Protein AF-A0A9D4JEE4-F1 (afdb_monomer_lite)

Structure (mmCIF, N/CA/C/O backbone):
data_AF-A0A9D4JEE4-F1
#
_entry.id   AF-A0A9D4JEE4-F1
#
loop_
_atom_site.group_PDB
_atom_site.id
_atom_site.type_symbol
_atom_site.label_atom_id
_atom_site.label_alt_id
_atom_site.label_comp_id
_atom_site.label_asym_id
_atom_site.label_entity_id
_atom_site.label_seq_id
_atom_site.pdbx_PDB_ins_code
_atom_site.Cartn_x
_atom_site.Cartn_y
_atom_site.Cartn_z
_atom_site.occupancy
_atom_site.B_iso_or_equiv
_atom_site.auth_seq_id
_atom_site.auth_comp_id
_atom_site.auth_asym_id
_atom_site.auth_atom_id
_atom_site.pdbx_PDB_model_num
ATOM 1 N N . MET A 1 1 ? -9.382 -2.023 -24.542 1.00 47.88 1 MET A N 1
ATOM 2 C CA . MET A 1 1 ? -8.214 -1.149 -24.295 1.00 47.88 1 MET A CA 1
ATOM 3 C C . MET A 1 1 ? -8.646 0.273 -24.618 1.00 47.88 1 MET A C 1
ATOM 5 O O . MET A 1 1 ? -9.113 0.486 -25.726 1.00 47.88 1 MET A O 1
ATOM 9 N N . ARG A 1 2 ? -8.622 1.203 -23.653 1.00 48.44 2 ARG A N 1
ATOM 10 C CA . ARG 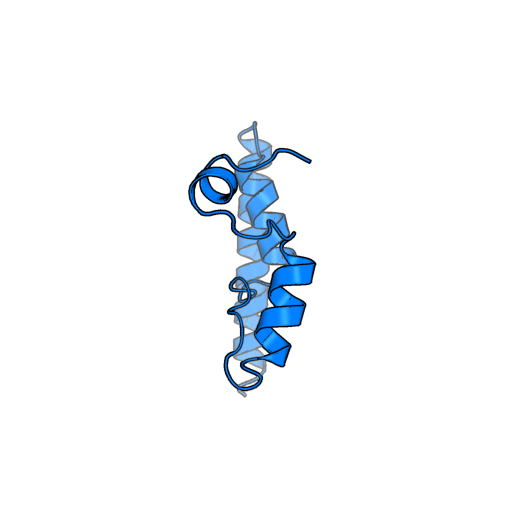A 1 2 ? -8.935 2.620 -23.914 1.00 48.44 2 ARG A CA 1
ATOM 11 C C . ARG A 1 2 ? -7.705 3.258 -24.555 1.00 48.44 2 ARG A C 1
ATOM 13 O O . ARG A 1 2 ? -6.667 3.327 -23.901 1.00 48.44 2 ARG A O 1
ATOM 20 N N . ASN A 1 3 ? -7.818 3.676 -25.811 1.00 53.56 3 ASN A N 1
ATOM 21 C CA . ASN A 1 3 ? -6.801 4.498 -26.458 1.00 53.56 3 ASN A CA 1
ATOM 22 C C . ASN A 1 3 ? -6.720 5.844 -25.728 1.00 53.56 3 ASN A C 1
ATOM 24 O O . ASN A 1 3 ? -7.745 6.468 -25.452 1.00 53.56 3 ASN A O 1
ATOM 28 N N . SER A 1 4 ? -5.507 6.268 -25.377 1.00 58.38 4 SER A N 1
ATOM 29 C CA . SER A 1 4 ? -5.260 7.625 -24.894 1.00 58.38 4 SER A CA 1
ATOM 30 C C . SER A 1 4 ? -5.158 8.528 -26.119 1.00 58.38 4 SER A C 1
ATOM 32 O O . SER A 1 4 ? -4.236 8.351 -26.917 1.00 58.38 4 SER A O 1
ATOM 34 N N . ALA A 1 5 ? -6.100 9.462 -26.278 1.00 60.81 5 ALA A N 1
ATOM 35 C CA . ALA A 1 5 ? -6.194 10.387 -27.418 1.00 60.81 5 ALA A CA 1
ATOM 36 C C . ALA A 1 5 ? -4.856 11.080 -27.763 1.00 60.81 5 ALA A C 1
ATOM 38 O O . ALA A 1 5 ? -4.570 11.364 -28.922 1.00 60.81 5 ALA A O 1
ATOM 39 N N . ALA A 1 6 ? -3.974 11.246 -26.773 1.00 60.41 6 ALA A N 1
ATOM 40 C CA . ALA A 1 6 ? -2.636 11.810 -26.935 1.00 60.41 6 ALA A CA 1
ATOM 41 C C . ALA A 1 6 ? -1.711 11.042 -27.910 1.00 60.41 6 ALA A C 1
ATOM 43 O O . ALA A 1 6 ? -0.771 11.627 -28.447 1.00 60.41 6 ALA A O 1
ATOM 44 N N . CYS A 1 7 ? -1.922 9.738 -28.133 1.00 58.00 7 CYS A N 1
ATOM 45 C CA . CYS A 1 7 ? -1.105 8.955 -29.073 1.00 58.00 7 CYS A CA 1
ATOM 46 C C . CYS A 1 7 ? -1.549 9.125 -30.534 1.00 58.00 7 CYS A C 1
ATOM 48 O O . CYS A 1 7 ? -0.725 8.980 -31.440 1.00 58.00 7 CYS A O 1
ATOM 50 N N . GLU A 1 8 ? -2.827 9.438 -30.757 1.00 60.34 8 GLU A N 1
ATOM 51 C CA . GLU A 1 8 ? -3.425 9.561 -32.091 1.00 60.34 8 GLU A CA 1
ATOM 52 C C . GLU A 1 8 ? -2.966 10.855 -32.781 1.00 60.34 8 GLU A C 1
ATOM 54 O O . GLU A 1 8 ? -2.604 10.825 -33.955 1.00 60.34 8 GLU A O 1
ATOM 59 N N . GLU A 1 9 ? -2.827 11.956 -32.033 1.00 62.12 9 GLU A N 1
ATOM 60 C CA . GLU A 1 9 ? -2.350 13.251 -32.554 1.00 62.12 9 GLU A CA 1
ATOM 61 C C . GLU A 1 9 ? -0.897 13.231 -33.054 1.00 62.12 9 GLU A C 1
ATOM 63 O O . GLU A 1 9 ? -0.508 14.056 -33.879 1.00 62.12 9 GLU A O 1
ATOM 68 N N . ARG A 1 10 ? -0.072 12.301 -32.560 1.00 67.25 10 ARG A N 1
ATOM 69 C CA . ARG A 1 10 ? 1.366 12.240 -32.876 1.00 67.25 10 ARG A CA 1
ATOM 70 C C . ARG A 1 10 ? 1.764 11.060 -33.763 1.00 67.25 10 ARG A C 1
ATOM 72 O O . ARG A 1 10 ? 2.953 10.885 -34.016 1.00 67.25 10 ARG A O 1
ATOM 79 N N . ASN A 1 11 ? 0.800 10.255 -34.222 1.00 66.75 11 ASN A N 1
ATOM 80 C CA . ASN A 1 11 ? 1.039 9.016 -34.975 1.00 66.75 11 ASN A CA 1
ATOM 81 C C . ASN A 1 11 ? 2.066 8.088 -34.283 1.00 66.75 11 ASN A C 1
ATOM 83 O O . ASN A 1 11 ? 2.913 7.460 -34.921 1.00 66.75 11 ASN A O 1
ATOM 87 N N . VAL A 1 12 ? 2.035 8.046 -32.945 1.00 73.69 12 VAL A N 1
ATOM 88 C CA . VAL A 1 12 ? 2.971 7.247 -32.144 1.00 73.69 12 VAL A CA 1
ATOM 89 C C . VAL A 1 12 ? 2.296 5.937 -31.773 1.00 73.69 12 VAL A C 1
ATOM 91 O O . VAL A 1 12 ? 1.170 5.920 -31.275 1.00 73.69 12 VAL A O 1
ATOM 94 N N . ARG A 1 13 ? 3.006 4.823 -31.973 1.00 78.12 13 ARG A N 1
ATOM 95 C CA . ARG A 1 13 ? 2.526 3.492 -31.592 1.00 78.12 13 ARG A CA 1
ATOM 96 C C . ARG A 1 13 ? 2.218 3.456 -30.095 1.00 78.12 13 ARG A C 1
ATOM 98 O O . ARG A 1 13 ? 3.125 3.503 -29.266 1.00 78.12 13 ARG A O 1
ATOM 105 N N . CYS A 1 14 ? 0.941 3.310 -29.757 1.00 79.50 14 CYS A N 1
ATOM 106 C CA . CYS A 1 14 ? 0.531 3.092 -28.379 1.00 79.50 14 CYS A CA 1
ATOM 107 C C . CYS A 1 14 ? 0.983 1.694 -27.935 1.00 79.50 14 CYS A C 1
ATOM 109 O O . CYS A 1 14 ? 0.736 0.696 -28.618 1.00 79.50 14 CYS A O 1
ATOM 111 N N . VAL A 1 15 ? 1.669 1.618 -26.798 1.00 83.31 15 VAL A N 1
ATOM 112 C CA . VAL A 1 15 ? 2.126 0.361 -26.205 1.00 83.31 15 VAL A CA 1
ATOM 113 C C . VAL A 1 15 ? 1.677 0.293 -24.755 1.00 83.31 15 VAL A C 1
ATOM 115 O O . VAL A 1 15 ? 1.590 1.307 -24.064 1.00 83.31 15 VAL A O 1
ATOM 118 N N . ASN A 1 16 ? 1.388 -0.916 -24.278 1.00 84.75 16 ASN A N 1
ATOM 119 C CA . ASN A 1 16 ? 1.134 -1.120 -22.858 1.00 84.75 16 ASN A CA 1
ATOM 120 C C . ASN A 1 16 ? 2.433 -0.948 -22.045 1.00 84.75 16 ASN A C 1
ATOM 122 O O . ASN A 1 16 ? 3.542 -0.999 -22.582 1.00 84.75 16 ASN A O 1
ATOM 126 N N . ILE A 1 17 ? 2.289 -0.772 -20.729 1.00 82.56 17 ILE A N 1
ATOM 127 C CA . ILE A 1 17 ? 3.421 -0.517 -19.829 1.00 82.56 17 ILE A CA 1
ATOM 128 C C . ILE A 1 17 ? 4.486 -1.623 -19.875 1.00 82.56 17 ILE A C 1
ATOM 130 O O . ILE A 1 17 ? 5.676 -1.331 -19.785 1.00 82.56 17 ILE A O 1
ATOM 134 N N . SER A 1 18 ? 4.089 -2.884 -20.052 1.00 84.44 18 SER A N 1
ATOM 135 C CA . SER A 1 18 ? 5.018 -4.017 -20.121 1.00 84.44 18 SER A CA 1
ATOM 136 C C . SER A 1 18 ? 5.873 -3.965 -21.388 1.00 84.44 18 SER A C 1
ATOM 138 O O . SER A 1 18 ? 7.090 -4.120 -21.318 1.00 84.44 18 SER A O 1
ATOM 140 N N . ALA A 1 19 ? 5.251 -3.675 -22.533 1.00 87.38 19 ALA A N 1
ATOM 141 C CA . ALA A 1 19 ? 5.937 -3.502 -23.807 1.00 87.38 19 ALA A CA 1
ATOM 142 C C . ALA A 1 19 ? 6.864 -2.277 -23.788 1.00 87.38 19 ALA A C 1
ATOM 144 O O . ALA A 1 19 ? 8.001 -2.371 -24.245 1.00 87.38 19 ALA A O 1
ATOM 145 N N . PHE A 1 20 ? 6.428 -1.163 -23.187 1.00 87.94 20 PHE A N 1
ATOM 146 C CA . PHE A 1 20 ? 7.288 0.003 -22.971 1.00 87.94 20 PHE A CA 1
ATOM 147 C C . PHE A 1 20 ? 8.529 -0.351 -22.143 1.00 87.94 20 PHE A C 1
ATOM 149 O O . PHE A 1 20 ? 9.642 -0.056 -22.567 1.00 87.94 20 PHE A O 1
ATOM 156 N N . LYS A 1 21 ? 8.358 -1.028 -20.997 1.00 86.00 21 LYS A N 1
ATOM 157 C CA . LYS A 1 21 ? 9.477 -1.443 -20.133 1.00 86.00 21 LYS A CA 1
ATOM 158 C C . LYS A 1 21 ? 10.477 -2.326 -20.880 1.00 86.00 21 LYS A C 1
ATOM 160 O O . LYS A 1 21 ? 11.676 -2.123 -20.729 1.00 86.00 21 LYS A O 1
ATOM 165 N N . GLY A 1 22 ? 9.994 -3.269 -21.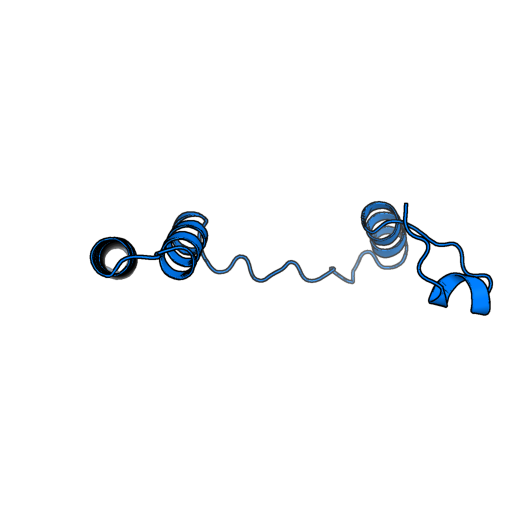692 1.00 87.19 22 GLY A N 1
ATOM 166 C CA . GLY A 1 22 ? 10.850 -4.137 -22.505 1.00 87.19 22 GLY A CA 1
ATOM 167 C C . GLY A 1 22 ? 11.687 -3.358 -23.522 1.00 87.19 22 GLY A C 1
ATOM 168 O O . GLY A 1 22 ? 12.903 -3.525 -23.567 1.00 87.19 22 GLY A O 1
ATOM 169 N N . ILE A 1 23 ? 11.053 -2.464 -24.289 1.00 89.19 23 ILE A N 1
ATOM 170 C CA . ILE A 1 23 ? 11.744 -1.612 -25.272 1.00 89.19 23 ILE A CA 1
ATOM 171 C C . ILE A 1 23 ? 12.746 -0.687 -24.568 1.00 89.19 23 ILE A C 1
ATOM 173 O O . ILE A 1 23 ? 13.902 -0.606 -24.972 1.00 89.19 23 ILE A O 1
ATOM 177 N N . TRP A 1 24 ? 12.326 -0.030 -23.485 1.00 88.69 24 TRP A N 1
ATOM 178 C CA . TRP A 1 24 ? 13.159 0.897 -22.723 1.00 88.69 24 TRP A CA 1
ATOM 179 C C . TRP A 1 24 ? 14.415 0.218 -22.171 1.00 88.69 24 TRP A C 1
ATOM 181 O O . TRP A 1 24 ? 15.522 0.682 -22.418 1.00 88.69 24 TRP A O 1
ATOM 191 N N . LEU A 1 25 ? 14.264 -0.913 -21.476 1.00 87.19 25 LEU A N 1
ATOM 192 C CA . LEU A 1 25 ? 15.397 -1.638 -20.892 1.00 87.19 25 LEU A CA 1
ATOM 193 C C . LEU A 1 25 ? 16.335 -2.228 -21.954 1.00 87.19 25 LEU A C 1
ATOM 195 O O . LEU A 1 25 ? 17.519 -2.398 -21.678 1.00 87.19 25 LEU A O 1
ATOM 199 N N . HIS A 1 26 ? 15.832 -2.511 -23.159 1.00 90.38 26 HIS A N 1
ATOM 200 C CA . HIS A 1 26 ? 16.669 -2.915 -24.287 1.00 90.38 26 HIS A CA 1
ATOM 201 C C . HIS A 1 26 ? 17.493 -1.744 -24.843 1.00 90.38 26 HIS A C 1
ATOM 203 O O . HIS A 1 26 ? 18.690 -1.893 -25.073 1.00 90.38 26 HIS A O 1
ATOM 209 N N . CYS A 1 27 ? 16.875 -0.575 -25.034 1.00 90.44 27 CYS A N 1
ATOM 210 C CA . CYS A 1 27 ? 17.549 0.601 -25.590 1.00 90.44 27 CYS A CA 1
ATOM 211 C C . CYS A 1 27 ? 18.515 1.270 -24.600 1.00 90.44 27 CYS A C 1
ATOM 213 O O . CYS A 1 27 ? 19.553 1.784 -25.011 1.00 90.44 27 CYS A O 1
ATOM 215 N N . VAL A 1 28 ? 18.185 1.283 -23.305 1.00 88.62 28 VAL A N 1
ATOM 216 C CA . VAL A 1 28 ? 18.973 1.945 -22.254 1.00 88.62 28 VAL A CA 1
ATOM 217 C C . VAL A 1 28 ? 19.209 1.011 -21.058 1.00 88.62 28 VAL A C 1
ATOM 219 O O . VAL A 1 28 ? 18.671 1.229 -19.972 1.00 88.62 28 VAL A O 1
ATOM 222 N N . PRO A 1 29 ? 20.057 -0.026 -21.205 1.00 85.75 29 PRO A N 1
ATOM 223 C CA . PRO A 1 29 ? 20.225 -1.072 -20.187 1.00 85.75 29 PRO A CA 1
ATOM 224 C C . PRO A 1 29 ? 20.807 -0.567 -18.857 1.00 85.75 29 PRO A C 1
ATOM 226 O O . PRO A 1 29 ? 20.654 -1.207 -17.819 1.00 85.75 29 PRO A O 1
ATOM 229 N N . HIS A 1 30 ? 21.468 0.592 -18.871 1.00 88.69 30 HIS A N 1
ATOM 230 C CA . HIS A 1 30 ? 22.052 1.226 -17.690 1.00 88.69 30 HIS A CA 1
ATOM 231 C C . HIS A 1 30 ? 21.070 2.150 -16.946 1.00 88.69 30 HIS A C 1
ATOM 233 O O . HIS A 1 30 ? 21.322 2.495 -15.791 1.00 88.69 30 HIS A O 1
ATOM 239 N N . ILE A 1 31 ? 19.944 2.535 -17.562 1.00 83.19 31 ILE A N 1
ATOM 240 C CA . ILE A 1 31 ? 18.933 3.401 -16.942 1.00 83.19 31 ILE A CA 1
ATOM 241 C C . ILE A 1 31 ? 17.836 2.529 -16.336 1.00 83.19 31 ILE A C 1
ATOM 243 O O . ILE A 1 31 ? 16.957 2.008 -17.026 1.00 83.19 31 ILE A O 1
ATOM 247 N N . LYS A 1 32 ? 17.866 2.389 -15.010 1.00 78.50 32 LYS A N 1
ATOM 248 C CA . LYS A 1 32 ? 16.850 1.636 -14.272 1.00 78.50 32 LYS A CA 1
ATOM 249 C C . LYS A 1 32 ? 15.567 2.454 -14.153 1.00 78.50 32 LYS A C 1
ATOM 251 O O . LYS A 1 32 ? 15.589 3.604 -13.726 1.00 78.50 32 LYS A O 1
ATOM 256 N N . ILE A 1 33 ? 14.436 1.833 -14.476 1.00 80.75 33 ILE A N 1
ATOM 257 C CA . ILE A 1 33 ? 13.120 2.390 -14.158 1.00 80.75 33 ILE A CA 1
ATOM 258 C C . ILE A 1 33 ? 12.958 2.312 -12.640 1.00 80.75 33 ILE A C 1
ATOM 260 O O . ILE A 1 33 ? 13.031 1.218 -12.074 1.00 80.75 33 ILE A O 1
ATOM 264 N N . ALA A 1 34 ? 12.765 3.461 -11.989 1.00 70.12 34 ALA A N 1
ATOM 265 C CA . ALA A 1 34 ? 12.509 3.512 -10.557 1.00 70.12 34 ALA A CA 1
ATOM 266 C C . ALA A 1 34 ? 11.309 2.616 -10.229 1.00 70.12 34 ALA A C 1
ATOM 268 O O . ALA A 1 34 ? 10.224 2.767 -10.798 1.00 70.12 34 ALA A O 1
ATOM 269 N N . LYS A 1 35 ? 11.517 1.652 -9.332 1.00 65.25 35 LYS A N 1
ATOM 270 C CA . LYS A 1 35 ? 10.395 0.957 -8.716 1.00 65.25 35 LYS A CA 1
ATOM 271 C C . LYS A 1 35 ? 9.696 1.937 -7.772 1.00 65.25 35 LYS A C 1
ATOM 273 O O . LYS A 1 35 ? 10.371 2.817 -7.225 1.00 65.25 35 LYS A O 1
ATOM 278 N N . PRO A 1 36 ? 8.376 1.799 -7.564 1.00 65.88 36 PRO A N 1
ATOM 279 C CA . PRO A 1 36 ? 7.750 2.372 -6.388 1.00 65.88 36 PRO A CA 1
ATOM 280 C C . PRO A 1 36 ? 8.608 2.043 -5.170 1.00 65.88 36 PRO A C 1
ATOM 282 O O . PRO A 1 36 ? 9.224 0.979 -5.097 1.00 65.88 36 PRO A O 1
ATOM 285 N N . ARG A 1 37 ? 8.703 3.003 -4.266 1.00 55.69 37 ARG A N 1
ATOM 286 C CA . ARG A 1 37 ? 9.411 2.860 -3.005 1.00 55.69 37 ARG A CA 1
ATOM 287 C C . ARG A 1 37 ? 8.756 1.699 -2.233 1.00 55.69 37 ARG A C 1
ATOM 289 O O . ARG A 1 37 ? 7.663 1.846 -1.707 1.00 55.69 37 ARG A O 1
ATOM 296 N N . GLU A 1 38 ? 9.384 0.522 -2.287 1.00 54.75 38 GLU A N 1
ATOM 297 C CA . GLU A 1 38 ? 9.049 -0.684 -1.506 1.00 54.75 38 GLU A CA 1
ATOM 298 C C . GLU A 1 38 ? 9.775 -0.636 -0.140 1.00 54.75 38 GLU A C 1
ATOM 300 O O . GLU A 1 38 ? 10.138 -1.659 0.431 1.00 54.75 38 GLU A O 1
ATOM 305 N N . ASP A 1 39 ? 10.078 0.560 0.378 1.00 61.78 39 ASP A N 1
ATOM 306 C CA . ASP A 1 39 ? 10.770 0.787 1.657 1.00 61.78 39 ASP A CA 1
ATOM 307 C C . ASP A 1 39 ? 9.899 0.459 2.881 1.00 61.78 39 ASP A C 1
ATOM 309 O O . ASP A 1 39 ? 10.382 0.446 4.013 1.00 61.78 39 ASP A O 1
ATOM 313 N N . VAL A 1 40 ? 8.632 0.122 2.656 1.00 71.12 40 VAL A N 1
ATOM 314 C CA . VAL A 1 40 ? 7.724 -0.444 3.650 1.00 71.12 40 VAL A CA 1
ATOM 315 C C . VAL A 1 40 ? 7.497 -1.922 3.363 1.00 71.12 40 VAL A C 1
ATOM 317 O O . VAL A 1 40 ? 7.206 -2.320 2.239 1.00 71.12 40 VAL A O 1
ATOM 320 N N . CYS A 1 41 ? 7.616 -2.757 4.396 1.00 86.12 41 CYS A N 1
ATOM 321 C CA . CYS A 1 41 ? 7.345 -4.183 4.265 1.00 86.12 41 CYS A CA 1
ATOM 322 C C . CYS A 1 41 ? 5.857 -4.429 3.942 1.00 86.12 41 CYS A C 1
ATOM 324 O O . CYS A 1 41 ? 4.992 -3.593 4.219 1.00 86.12 41 CYS A O 1
ATOM 326 N N . GLY A 1 42 ? 5.531 -5.613 3.415 1.00 84.38 42 GLY A N 1
ATOM 327 C CA . GLY A 1 42 ? 4.144 -5.960 3.075 1.00 84.38 42 GLY A CA 1
ATOM 328 C C . GLY A 1 42 ? 3.168 -5.859 4.258 1.00 84.38 42 GLY A C 1
ATOM 329 O O . GLY A 1 42 ? 1.993 -5.545 4.063 1.00 84.38 42 GLY A O 1
ATOM 330 N N . THR A 1 43 ? 3.650 -6.054 5.492 1.00 89.50 43 THR A N 1
ATOM 331 C CA . THR A 1 43 ? 2.856 -5.852 6.715 1.00 89.50 43 THR A CA 1
ATOM 332 C C . THR A 1 43 ? 2.516 -4.378 6.928 1.00 89.50 43 THR A C 1
ATOM 334 O O . THR A 1 43 ? 1.348 -4.065 7.152 1.00 89.50 43 THR A O 1
ATOM 337 N N . CYS A 1 44 ? 3.487 -3.468 6.781 1.00 90.56 44 CYS A N 1
ATOM 338 C CA . CYS A 1 44 ? 3.256 -2.022 6.829 1.00 90.56 44 CYS A CA 1
ATOM 339 C C . CYS A 1 44 ? 2.253 -1.577 5.760 1.00 90.56 44 CYS A C 1
ATOM 341 O O . CYS A 1 44 ? 1.345 -0.798 6.045 1.00 90.56 44 CYS A O 1
ATOM 343 N N . GLU A 1 45 ? 2.379 -2.081 4.530 1.00 89.62 45 GLU A N 1
ATOM 344 C CA . GLU A 1 45 ? 1.432 -1.745 3.465 1.00 89.62 45 GLU A CA 1
ATOM 345 C C . GLU A 1 45 ? 0.013 -2.237 3.764 1.00 89.62 45 GLU A C 1
ATOM 347 O O . GLU A 1 45 ? -0.951 -1.508 3.526 1.00 89.62 45 GLU A O 1
ATOM 352 N N . ARG A 1 46 ? -0.132 -3.461 4.290 1.00 93.06 46 ARG A N 1
ATOM 353 C CA . ARG A 1 46 ? -1.435 -4.012 4.684 1.00 93.06 46 ARG A CA 1
ATOM 354 C C . ARG A 1 46 ? -2.071 -3.179 5.792 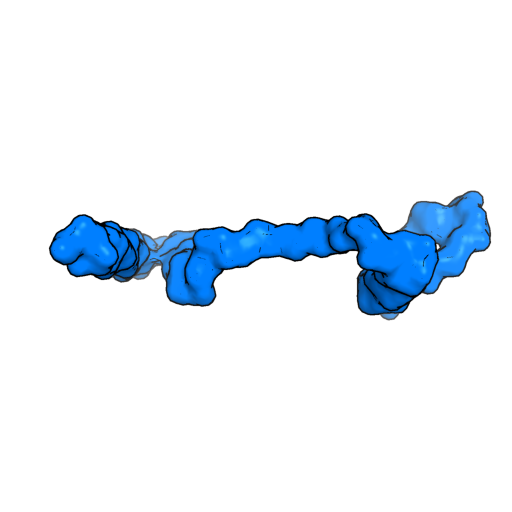1.00 93.06 46 ARG A C 1
ATOM 356 O O . ARG A 1 46 ? -3.176 -2.695 5.599 1.00 93.06 46 ARG A O 1
ATOM 363 N N . LEU A 1 47 ? -1.353 -2.943 6.889 1.00 93.56 47 LEU A N 1
ATOM 364 C CA . LEU A 1 47 ? -1.866 -2.173 8.026 1.00 93.56 47 LEU A CA 1
ATOM 365 C C . LEU A 1 47 ? -2.212 -0.733 7.630 1.00 93.56 47 LEU A C 1
ATOM 367 O O . LEU A 1 47 ? -3.199 -0.181 8.102 1.00 93.56 47 LEU A O 1
ATOM 371 N N . ARG A 1 48 ? -1.460 -0.130 6.699 1.00 91.88 48 ARG A N 1
ATOM 372 C CA . ARG A 1 48 ? -1.804 1.183 6.139 1.00 91.88 48 ARG A CA 1
ATOM 373 C C . ARG A 1 48 ? -3.138 1.158 5.389 1.00 91.88 48 ARG A C 1
ATOM 375 O O . ARG A 1 48 ? -3.898 2.115 5.496 1.00 91.88 48 ARG A O 1
ATOM 382 N N . ARG A 1 49 ? -3.424 0.098 4.625 1.00 93.50 49 ARG A N 1
ATOM 383 C CA . ARG A 1 49 ? -4.732 -0.069 3.968 1.00 93.50 49 ARG A CA 1
ATOM 384 C C . ARG A 1 49 ? -5.843 -0.296 4.986 1.00 93.50 49 ARG A C 1
ATOM 386 O O . ARG A 1 49 ? -6.895 0.307 4.827 1.00 93.50 49 ARG A O 1
ATOM 393 N N . ASP A 1 50 ? -5.586 -1.087 6.024 1.00 94.62 50 ASP A N 1
ATOM 394 C CA . ASP A 1 50 ? -6.561 -1.374 7.082 1.00 94.62 50 ASP A CA 1
ATOM 395 C C . ASP A 1 50 ? -6.948 -0.082 7.834 1.00 94.62 50 ASP A C 1
ATOM 397 O O . ASP A 1 50 ? -8.129 0.183 8.025 1.00 94.62 50 ASP A O 1
ATOM 401 N N . ILE A 1 51 ? -5.978 0.793 8.143 1.00 94.69 51 ILE A N 1
ATOM 402 C CA . ILE A 1 51 ? -6.236 2.123 8.733 1.00 94.69 51 ILE A CA 1
ATOM 403 C C . ILE A 1 51 ? -7.085 3.000 7.803 1.00 94.69 51 ILE A C 1
ATOM 405 O O . ILE A 1 51 ? -8.012 3.662 8.255 1.00 94.69 51 ILE A O 1
ATOM 409 N N . LEU A 1 52 ? -6.763 3.035 6.504 1.00 94.12 52 LEU A N 1
ATOM 410 C CA . LEU A 1 52 ? -7.505 3.843 5.528 1.00 94.12 52 LEU A CA 1
ATOM 411 C C . LEU A 1 52 ? -8.912 3.295 5.240 1.00 94.12 52 LEU A C 1
ATOM 413 O O . LEU A 1 52 ? -9.759 4.043 4.760 1.00 94.12 52 LEU A O 1
ATOM 417 N N . GLY A 1 53 ? -9.131 2.000 5.472 1.00 94.38 53 GLY A N 1
ATOM 418 C CA . GLY A 1 53 ? -10.397 1.309 5.237 1.00 94.38 53 GLY A CA 1
ATOM 419 C C . GLY A 1 53 ? -11.304 1.201 6.463 1.00 94.38 53 GLY A C 1
ATOM 420 O O . GLY A 1 53 ? -12.429 0.737 6.309 1.00 94.38 53 GLY A O 1
ATOM 421 N N . ALA A 1 54 ? -10.840 1.604 7.650 1.00 95.94 54 ALA A N 1
ATOM 422 C CA . ALA A 1 54 ? -11.636 1.581 8.872 1.00 95.94 54 ALA A CA 1
ATOM 423 C C . ALA A 1 54 ? -12.818 2.557 8.775 1.00 95.94 54 ALA A C 1
ATOM 425 O O . ALA A 1 54 ? -12.649 3.719 8.398 1.00 95.94 54 ALA A O 1
ATOM 426 N N . VAL A 1 55 ? -14.015 2.082 9.119 1.00 96.06 55 VAL A N 1
ATOM 427 C CA . VAL A 1 55 ? -15.255 2.873 9.066 1.00 96.06 55 VAL A CA 1
ATOM 428 C C . VAL A 1 55 ? -15.722 3.240 10.472 1.00 96.06 55 VAL A C 1
ATOM 430 O O . VAL A 1 55 ? -16.318 4.298 10.670 1.00 96.06 55 VAL A O 1
ATOM 433 N N . THR A 1 56 ? -15.440 2.381 11.448 1.00 97.00 56 THR A N 1
ATOM 434 C CA . THR A 1 56 ? -15.792 2.584 12.858 1.00 97.00 56 THR A CA 1
ATOM 435 C C . THR A 1 56 ? -14.583 2.996 13.697 1.00 97.00 56 THR A C 1
ATOM 437 O O . THR A 1 56 ? -13.435 2.723 13.341 1.00 97.00 56 THR A O 1
ATOM 440 N N . GLU A 1 57 ? -14.839 3.63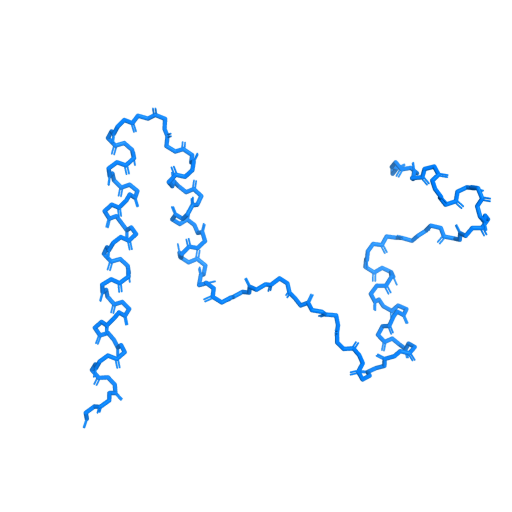2 14.842 1.00 94.88 57 GLU A N 1
ATOM 441 C CA . GLU A 1 57 ? -13.784 4.008 15.794 1.00 94.88 57 GLU A CA 1
ATOM 442 C C . GLU A 1 57 ? -13.043 2.780 16.341 1.00 94.88 57 GLU A C 1
ATOM 444 O O . GLU A 1 57 ? -11.822 2.813 16.473 1.00 94.88 57 GLU A O 1
ATOM 449 N N . ASP A 1 58 ? -13.754 1.674 16.576 1.00 96.44 58 ASP A N 1
ATOM 450 C CA . ASP A 1 58 ? -13.160 0.418 17.043 1.00 96.44 58 ASP A CA 1
ATOM 451 C C . ASP A 1 58 ? -12.210 -0.189 16.001 1.00 96.44 58 ASP A C 1
ATOM 453 O O . ASP A 1 58 ? -11.101 -0.613 16.335 1.00 96.44 58 ASP A O 1
ATOM 457 N N . GLU A 1 59 ? -12.602 -0.198 14.723 1.00 95.19 59 GLU A N 1
ATOM 458 C CA . GLU A 1 59 ? -11.732 -0.636 13.624 1.00 95.19 59 GLU A CA 1
ATOM 459 C C . GLU A 1 59 ? -10.510 0.273 13.484 1.00 95.19 59 GLU A C 1
ATOM 461 O O . GLU A 1 59 ? -9.395 -0.212 13.277 1.00 95.19 59 GLU A O 1
ATOM 466 N N . GLN A 1 60 ? -10.703 1.588 13.625 1.00 93.75 60 GLN A N 1
ATOM 467 C CA . GLN A 1 60 ? -9.618 2.558 13.551 1.00 93.75 60 GLN A CA 1
ATOM 468 C C . GLN A 1 60 ? -8.624 2.347 14.695 1.00 93.75 60 GLN A C 1
ATOM 470 O O . GLN A 1 60 ? -7.416 2.293 14.456 1.00 93.75 60 GLN A O 1
ATOM 475 N N . LEU A 1 61 ? -9.123 2.172 15.920 1.00 97.19 61 LEU A N 1
ATOM 476 C CA . LEU A 1 61 ? -8.308 1.886 17.093 1.00 97.19 61 LEU A CA 1
ATOM 477 C C . LEU A 1 61 ? -7.536 0.578 16.907 1.00 97.19 61 LEU A C 1
ATOM 479 O O . LEU A 1 61 ? -6.319 0.557 17.080 1.00 97.19 61 LEU A O 1
ATOM 483 N N . HIS A 1 62 ? -8.209 -0.488 16.473 1.00 96.75 62 HIS A N 1
ATOM 484 C CA . HIS A 1 62 ? -7.578 -1.781 16.230 1.00 96.75 62 HIS A CA 1
ATOM 485 C C . HIS A 1 62 ? -6.453 -1.696 15.186 1.00 96.75 62 HIS A C 1
ATOM 487 O O . HIS A 1 62 ? -5.344 -2.187 15.416 1.00 96.75 62 HIS A O 1
ATOM 493 N N . ALA A 1 63 ? -6.711 -1.042 14.049 1.00 95.38 63 ALA A N 1
ATOM 494 C CA . ALA A 1 63 ? -5.739 -0.902 12.970 1.00 95.38 63 ALA A CA 1
ATOM 495 C C . ALA A 1 63 ? -4.532 -0.037 13.380 1.00 95.38 63 ALA A C 1
ATOM 497 O O . ALA A 1 63 ? -3.391 -0.352 13.024 1.00 95.38 63 ALA A O 1
ATOM 498 N N . LEU A 1 64 ? -4.762 1.022 14.165 1.00 96.69 64 LEU A N 1
ATOM 499 C CA . LEU A 1 64 ? -3.699 1.869 14.709 1.00 96.69 64 LEU A CA 1
ATOM 500 C C . LEU A 1 64 ? -2.839 1.122 15.729 1.00 96.69 64 LEU A C 1
ATOM 502 O O . LEU A 1 64 ? -1.614 1.136 15.600 1.00 96.69 64 LEU A O 1
ATOM 506 N N . THR A 1 65 ? -3.451 0.417 16.686 1.00 97.56 65 THR A N 1
ATOM 507 C CA . THR A 1 65 ? -2.714 -0.384 17.674 1.00 97.56 65 THR A CA 1
ATOM 508 C C . THR A 1 65 ? -1.860 -1.449 16.989 1.00 97.56 65 THR A C 1
ATOM 510 O O . THR A 1 65 ? -0.684 -1.593 17.315 1.00 97.56 65 THR A O 1
ATOM 513 N N . ALA A 1 66 ? -2.396 -2.141 15.979 1.00 96.12 66 ALA A N 1
ATOM 514 C CA . ALA A 1 66 ? -1.642 -3.144 15.227 1.00 96.12 66 ALA A CA 1
ATOM 515 C C . ALA A 1 66 ? -0.418 -2.551 14.497 1.00 96.12 66 ALA A C 1
ATOM 517 O O . ALA A 1 66 ? 0.650 -3.169 14.469 1.00 96.12 66 ALA A O 1
ATOM 518 N N . MET A 1 67 ? -0.547 -1.349 13.925 1.00 95.12 67 MET A N 1
ATOM 519 C CA . MET A 1 67 ? 0.578 -0.630 13.315 1.00 95.12 67 MET A CA 1
ATOM 520 C C . MET A 1 67 ? 1.623 -0.212 14.354 1.00 95.12 67 MET A C 1
ATOM 522 O O . MET A 1 67 ? 2.821 -0.376 14.123 1.00 95.12 67 MET A O 1
ATOM 526 N N . GLU A 1 68 ? 1.191 0.299 15.504 1.00 96.25 68 GLU A N 1
ATOM 527 C CA . GLU A 1 68 ? 2.085 0.718 16.583 1.00 96.25 68 GLU A CA 1
ATOM 528 C C . GLU A 1 68 ? 2.884 -0.456 17.162 1.00 96.25 68 GLU A C 1
ATOM 530 O O . GLU A 1 68 ? 4.103 -0.346 17.335 1.00 96.25 68 GLU A O 1
ATOM 535 N N . THR A 1 69 ? 2.236 -1.605 17.382 1.00 95.94 69 THR A N 1
ATOM 536 C CA . THR A 1 69 ? 2.915 -2.840 17.794 1.00 95.94 69 THR A CA 1
ATOM 537 C C . THR A 1 69 ? 3.961 -3.252 16.762 1.00 95.94 69 THR A C 1
ATOM 539 O O . THR A 1 69 ? 5.119 -3.455 17.117 1.00 95.94 69 THR A O 1
ATOM 542 N N . HIS A 1 70 ? 3.604 -3.276 15.473 1.00 93.50 70 HIS A N 1
ATOM 543 C CA . HIS A 1 70 ? 4.538 -3.660 14.414 1.00 93.50 70 HIS A CA 1
ATOM 544 C C . HIS A 1 70 ? 5.778 -2.752 14.348 1.00 93.50 70 HIS A C 1
ATOM 546 O O . HIS A 1 70 ? 6.903 -3.235 14.203 1.00 93.50 70 HIS A O 1
ATOM 552 N N . ILE A 1 71 ? 5.591 -1.435 14.482 1.00 91.81 71 ILE A N 1
ATOM 553 C CA . ILE A 1 71 ? 6.695 -0.466 14.514 1.00 91.81 71 ILE A CA 1
ATOM 554 C C . ILE A 1 71 ? 7.568 -0.677 15.756 1.00 91.81 71 ILE A C 1
ATOM 556 O O . ILE A 1 71 ? 8.794 -0.586 15.671 1.00 91.81 71 ILE A O 1
ATOM 560 N N . THR A 1 72 ? 6.951 -0.950 16.905 1.00 93.69 72 THR A N 1
ATOM 561 C CA . THR A 1 72 ? 7.663 -1.194 18.166 1.00 93.69 72 THR A CA 1
ATOM 562 C C . THR 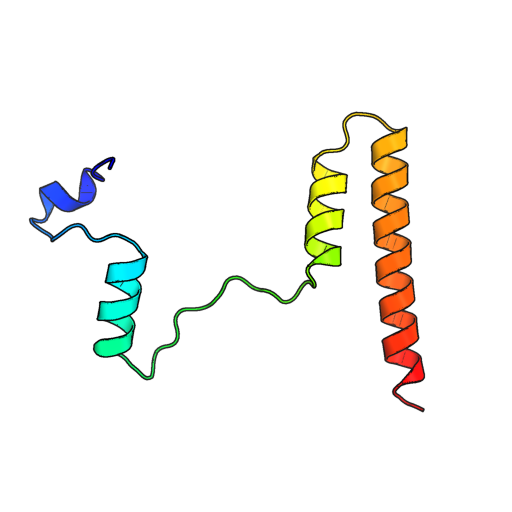A 1 72 ? 8.519 -2.455 18.083 1.00 93.69 72 THR A C 1
ATOM 564 O O . THR A 1 72 ? 9.704 -2.407 18.413 1.00 93.69 72 THR A O 1
ATOM 567 N N . ASP A 1 73 ? 7.976 -3.546 17.547 1.00 90.69 73 ASP A N 1
ATOM 568 C CA . ASP A 1 73 ? 8.719 -4.789 17.329 1.00 90.69 73 ASP A CA 1
ATOM 569 C C . ASP A 1 73 ? 9.905 -4.572 16.387 1.00 90.69 73 ASP A C 1
ATOM 571 O O . ASP A 1 73 ? 11.026 -4.989 16.681 1.00 90.69 73 ASP A O 1
ATOM 575 N N . ALA A 1 74 ? 9.692 -3.850 15.283 1.00 86.00 74 ALA A N 1
ATOM 576 C CA . ALA A 1 74 ? 10.761 -3.522 14.346 1.00 86.00 74 ALA A CA 1
ATOM 577 C C . ALA A 1 74 ? 11.882 -2.704 15.010 1.00 86.00 74 ALA A C 1
ATOM 579 O O . ALA A 1 74 ? 13.060 -2.973 14.776 1.00 86.00 74 ALA A O 1
ATOM 580 N N . ARG A 1 75 ? 11.541 -1.739 15.876 1.00 84.44 75 ARG A N 1
ATOM 581 C CA . ARG A 1 75 ? 12.529 -0.973 16.656 1.00 84.44 75 ARG A CA 1
ATOM 582 C C . ARG A 1 75 ? 13.328 -1.873 17.594 1.00 84.44 75 ARG A C 1
ATOM 584 O O . ARG A 1 75 ? 14.548 -1.748 17.642 1.00 84.44 75 ARG A O 1
ATOM 591 N N . ASN A 1 76 ? 12.667 -2.794 18.288 1.00 77.62 76 ASN A N 1
ATOM 592 C CA . ASN A 1 76 ? 13.330 -3.712 19.213 1.00 77.62 76 ASN A CA 1
ATOM 593 C C . ASN A 1 76 ? 14.288 -4.665 18.482 1.00 77.62 76 ASN A C 1
ATOM 595 O O . ASN A 1 76 ? 15.418 -4.852 18.924 1.00 77.62 76 ASN A O 1
ATOM 599 N N . VAL A 1 77 ? 13.891 -5.194 17.319 1.00 65.25 77 VAL A N 1
ATOM 600 C CA . VAL A 1 77 ? 14.758 -6.040 16.478 1.00 65.25 77 VAL A CA 1
ATOM 601 C C . VAL A 1 77 ? 15.986 -5.275 15.981 1.00 65.25 77 VAL A C 1
ATOM 603 O O . VAL A 1 77 ? 17.091 -5.815 15.985 1.00 65.25 77 VAL A O 1
ATOM 606 N N . VAL A 1 78 ? 15.823 -4.014 15.571 1.00 57.81 78 VAL A N 1
ATOM 607 C CA . VAL A 1 78 ? 16.952 -3.184 15.125 1.00 57.81 78 VAL A CA 1
ATOM 608 C C . VAL A 1 78 ? 17.931 -2.915 16.271 1.00 57.81 78 VAL A C 1
ATOM 610 O O . VAL A 1 78 ? 19.132 -2.977 16.043 1.00 57.81 78 VAL A O 1
ATOM 613 N N . ILE A 1 79 ? 17.445 -2.677 17.493 1.00 48.81 79 ILE A N 1
ATOM 614 C CA . ILE A 1 79 ? 18.298 -2.389 18.657 1.00 48.81 79 ILE A CA 1
ATOM 615 C C . ILE A 1 79 ? 19.042 -3.649 19.141 1.00 48.81 79 ILE A C 1
ATOM 617 O O . ILE A 1 79 ? 20.240 -3.581 19.425 1.00 48.81 79 ILE A O 1
ATOM 621 N N . CYS A 1 80 ? 18.381 -4.811 19.187 1.00 38.38 80 CYS A N 1
ATOM 622 C CA . CYS A 1 80 ? 18.993 -6.065 19.646 1.00 38.38 80 CYS A CA 1
ATOM 623 C C . CYS A 1 80 ? 20.068 -6.631 18.701 1.00 38.38 80 CYS A C 1
ATOM 625 O O . CYS A 1 80 ? 20.925 -7.378 19.158 1.00 38.38 80 CYS A O 1
ATOM 627 N N . ASN A 1 81 ? 20.069 -6.270 17.414 1.00 41.12 81 ASN A N 1
ATOM 628 C CA . ASN A 1 81 ? 21.070 -6.740 16.443 1.00 41.12 81 ASN A CA 1
ATOM 629 C C . ASN A 1 81 ? 22.355 -5.883 16.416 1.00 41.12 81 ASN A C 1
ATOM 631 O O . ASN A 1 81 ? 23.232 -6.117 15.585 1.00 41.12 81 ASN A O 1
ATOM 635 N N . THR A 1 82 ? 22.455 -4.878 17.291 1.00 42.41 82 THR A N 1
ATOM 636 C CA . THR A 1 82 ? 23.583 -3.928 17.378 1.00 42.41 82 THR A CA 1
ATOM 637 C C . THR A 1 82 ? 24.440 -4.073 18.643 1.00 42.41 82 THR A C 1
ATOM 639 O O . THR A 1 82 ? 25.271 -3.205 18.900 1.00 42.41 82 THR A O 1
ATOM 642 N N . THR A 1 83 ? 24.265 -5.145 19.427 1.00 37.06 83 THR A N 1
ATOM 643 C CA . THR A 1 83 ? 25.084 -5.450 20.624 1.00 37.06 83 THR A CA 1
ATOM 644 C C . THR A 1 83 ? 25.796 -6.782 20.454 1.00 37.06 83 THR A C 1
ATOM 646 O O . THR A 1 83 ? 26.976 -6.866 20.855 1.00 37.06 83 THR A O 1
#

pLDDT: mean 79.88, std 16.79, range [37.06, 97.56]

Secondary structure (DSSP, 8-state):
----GGGTTTT-----HHHHHHHHHHH-TTSPPPP----S-HHHHHHHHHHHH--SHHHHHHHHHHHHHHHHHHHHHHHHTT-

Radius of gyration: 21.43 Å; chains: 1; bounding box: 41×20×56 Å

Sequence (83 aa):
MRNSAACEERNVRCVNISAFKGIWLHCVPHIKIAKPREDVCGTCERLRRDILGAVTEDEQLHALTAMETHITDARNVVICNTT

Foldseek 3Di:
DDDDVVC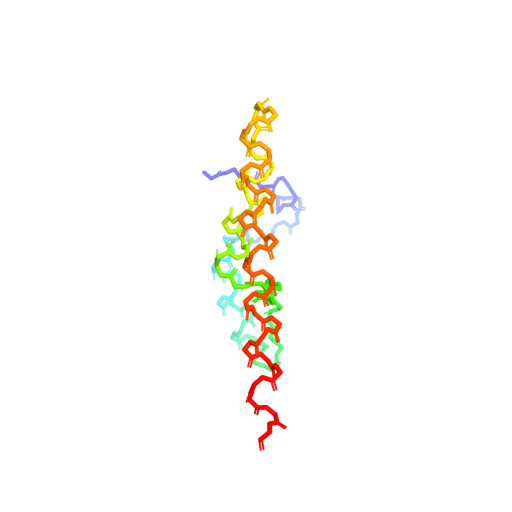VVVVHDDDDPVVVVVVCCVVCVPDDDDDPPCVDDPQLVVLVVQCVPDPDPVSNVVSVVSNVVVVVVVVVVVVVVPD

Organism: Dreissena polymorpha (NCBI:txid45954)